Protein AF-A0A656JPW5-F1 (afdb_monomer_lite)

pLDDT: mean 89.87, std 10.18, range [58.25, 98.19]

Organism: NCBI:txid1194405

Secondary structure (DSSP, 8-state):
-TT-B-HHHHHHHHT--HHHHHHHHHHHHHTTSEEEPS--GGG--EEE-GGG-

Sequence (53 aa):
FEEGLSAAQYQAVAKVSKATATRHLSALLANNCLVRLPGGGRSTRYQINWSAL

Structure (mmCIF, N/CA/C/O backbone):
data_AF-A0A656JPW5-F1
#
_entry.id   AF-A0A656JPW5-F1
#
loop_
_atom_site.group_PDB
_atom_site.id
_atom_site.type_symbol
_atom_site.label_atom_id
_atom_site.label_alt_id
_atom_site.label_comp_id
_atom_site.label_asym_id
_atom_site.label_entity_id
_atom_site.label_seq_id
_atom_site.pdbx_PDB_ins_code
_atom_site.Cartn_x
_atom_site.Cartn_y
_atom_site.Cartn_z
_atom_site.occupancy
_atom_site.B_iso_or_equiv
_atom_site.auth_seq_id
_atom_site.auth_comp_id
_atom_site.auth_asym_id
_atom_site.auth_atom_id
_atom_site.pdbx_PDB_model_num
ATOM 1 N N . PHE A 1 1 ? 6.388 7.107 4.570 1.00 60.97 1 PHE A N 1
ATOM 2 C CA . PHE A 1 1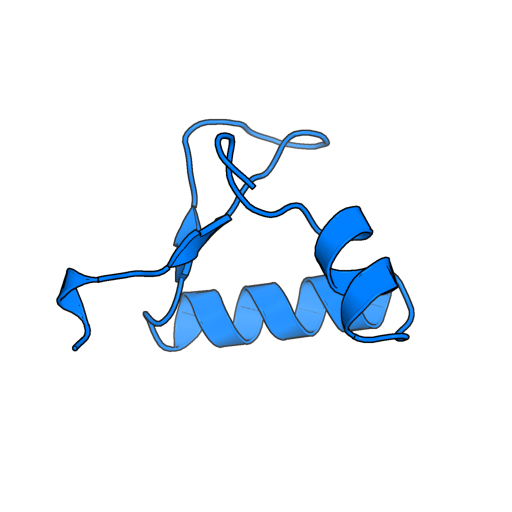 ? 5.878 8.021 3.530 1.00 60.97 1 PHE A CA 1
ATOM 3 C C . PHE A 1 1 ? 4.756 8.826 4.149 1.00 60.97 1 PHE A C 1
ATOM 5 O O . PHE A 1 1 ? 3.760 8.231 4.540 1.00 60.97 1 PHE A O 1
ATOM 12 N N . GLU A 1 2 ? 4.958 10.129 4.309 1.00 68.81 2 GLU A N 1
ATOM 13 C CA . GLU A 1 2 ? 4.031 11.034 5.006 1.00 68.81 2 GLU A CA 1
ATOM 14 C C . GLU A 1 2 ? 2.654 11.085 4.317 1.00 68.81 2 GLU A C 1
ATOM 16 O O . GLU A 1 2 ? 1.621 11.012 4.969 1.00 68.81 2 GLU A O 1
ATOM 21 N N . GLU A 1 3 ? 2.638 11.026 2.983 1.00 80.44 3 GLU A N 1
ATOM 22 C CA . GLU A 1 3 ? 1.418 11.038 2.157 1.00 80.44 3 GLU A CA 1
ATOM 23 C C . GLU A 1 3 ? 0.834 9.639 1.858 1.00 80.44 3 GLU A C 1
ATOM 25 O O . GLU A 1 3 ? 0.022 9.455 0.946 1.00 80.44 3 GLU A O 1
ATOM 30 N N . GLY A 1 4 ? 1.274 8.612 2.589 1.00 89.81 4 GLY A N 1
ATOM 31 C CA . GLY A 1 4 ? 0.866 7.225 2.370 1.00 89.81 4 GLY A CA 1
ATOM 32 C C . GLY A 1 4 ? 1.648 6.492 1.274 1.00 89.81 4 GLY A C 1
ATOM 33 O O . GLY A 1 4 ? 2.552 7.014 0.622 1.00 89.81 4 GLY A O 1
ATOM 34 N N . LEU A 1 5 ? 1.316 5.215 1.115 1.00 92.81 5 LEU A N 1
ATOM 35 C CA . LEU A 1 5 ? 2.028 4.240 0.300 1.00 92.81 5 LEU A CA 1
ATOM 36 C C . LEU A 1 5 ? 1.327 4.018 -1.042 1.00 92.81 5 LEU A C 1
ATOM 38 O O . LEU A 1 5 ? 0.146 3.688 -1.094 1.00 92.81 5 LEU A O 1
ATOM 42 N N . SER A 1 6 ? 2.065 4.135 -2.137 1.00 93.38 6 SER A N 1
ATOM 43 C CA . SER A 1 6 ? 1.617 3.783 -3.485 1.00 93.38 6 SER A CA 1
ATOM 44 C C . SER A 1 6 ? 2.115 2.400 -3.912 1.00 93.38 6 SER A C 1
ATOM 46 O O . SER A 1 6 ? 3.081 1.865 -3.366 1.00 93.38 6 SER A O 1
ATOM 48 N N . ALA A 1 7 ? 1.512 1.846 -4.969 1.00 94.12 7 ALA A N 1
ATOM 49 C CA . ALA A 1 7 ? 1.980 0.597 -5.573 1.00 94.12 7 ALA A CA 1
ATOM 50 C C . ALA A 1 7 ? 3.436 0.681 -6.065 1.00 94.12 7 ALA A C 1
ATOM 52 O O . ALA A 1 7 ? 4.163 -0.295 -5.941 1.00 94.12 7 ALA A O 1
ATOM 53 N N . ALA A 1 8 ? 3.878 1.837 -6.578 1.00 93.88 8 ALA A N 1
ATOM 54 C CA . ALA A 1 8 ? 5.254 2.029 -7.044 1.00 93.88 8 ALA A CA 1
ATOM 55 C C . ALA A 1 8 ? 6.263 2.040 -5.882 1.00 93.88 8 ALA A C 1
ATOM 57 O O . ALA A 1 8 ? 7.316 1.416 -5.975 1.00 93.88 8 ALA A O 1
ATOM 58 N N . GLN A 1 9 ? 5.920 2.690 -4.765 1.00 94.81 9 GLN A N 1
ATOM 59 C CA . GLN A 1 9 ? 6.749 2.662 -3.554 1.00 94.81 9 GLN A CA 1
ATOM 60 C C . GLN A 1 9 ? 6.830 1.246 -2.973 1.00 94.81 9 GLN A C 1
ATOM 62 O O . GLN A 1 9 ? 7.925 0.776 -2.671 1.00 94.81 9 GLN A O 1
ATOM 67 N N . TYR A 1 10 ? 5.701 0.533 -2.880 1.00 95.75 10 TYR A N 1
ATOM 68 C CA . TYR A 1 10 ? 5.701 -0.863 -2.430 1.00 95.75 10 TYR A CA 1
ATOM 69 C C . TYR A 1 10 ? 6.547 -1.742 -3.355 1.00 95.75 10 TYR A C 1
ATOM 71 O O . TYR A 1 10 ? 7.366 -2.520 -2.881 1.00 95.75 10 TYR A O 1
ATOM 79 N N . GLN A 1 11 ? 6.388 -1.589 -4.673 1.00 97.62 11 GLN A N 1
ATOM 80 C CA . GLN A 1 11 ? 7.163 -2.311 -5.680 1.00 97.62 11 GLN A CA 1
ATOM 81 C C . GLN A 1 11 ? 8.675 -2.146 -5.461 1.00 97.62 11 GLN A C 1
ATOM 83 O O . GLN A 1 11 ? 9.398 -3.140 -5.461 1.00 97.62 11 GLN A O 1
ATOM 88 N N . ALA A 1 12 ? 9.138 -0.910 -5.253 1.00 97.19 12 ALA A N 1
ATOM 89 C CA . ALA A 1 12 ? 10.553 -0.603 -5.059 1.00 97.19 12 ALA A CA 1
ATOM 90 C C . ALA A 1 12 ? 11.117 -1.227 -3.773 1.00 97.19 12 ALA A C 1
ATOM 92 O O . ALA A 1 12 ? 12.206 -1.798 -3.789 1.00 97.19 12 ALA A O 1
ATOM 93 N N . VAL A 1 13 ? 10.363 -1.157 -2.672 1.00 96.38 13 VAL A N 1
ATOM 94 C CA . VAL A 1 13 ? 10.807 -1.658 -1.362 1.00 96.38 13 VAL A CA 1
ATOM 95 C C . VAL A 1 13 ? 10.740 -3.184 -1.291 1.00 96.38 13 VAL A C 1
ATOM 97 O O . VAL A 1 13 ? 11.696 -3.824 -0.862 1.00 96.38 13 VAL A O 1
ATOM 100 N N . ALA A 1 14 ? 9.639 -3.781 -1.753 1.00 96.88 14 ALA A N 1
ATOM 101 C CA . ALA A 1 14 ? 9.434 -5.228 -1.735 1.00 96.88 14 ALA A CA 1
ATOM 102 C C . ALA A 1 14 ? 10.157 -5.960 -2.880 1.00 96.88 14 ALA A C 1
ATOM 104 O O . ALA A 1 14 ? 10.174 -7.187 -2.893 1.00 96.88 14 ALA A O 1
ATOM 105 N N . LYS A 1 15 ? 10.741 -5.226 -3.841 1.00 97.75 15 LYS A N 1
ATOM 106 C CA . LYS A 1 15 ? 11.459 -5.766 -5.011 1.00 97.75 15 LYS A CA 1
ATOM 107 C C . LYS A 1 15 ? 10.620 -6.757 -5.827 1.00 97.75 15 LYS A C 1
ATOM 109 O O . LYS A 1 15 ? 11.102 -7.791 -6.279 1.00 97.75 15 LYS A O 1
ATOM 114 N N . VAL A 1 16 ? 9.347 -6.424 -6.022 1.00 98.00 16 VAL A N 1
ATOM 115 C CA . VAL A 1 16 ? 8.398 -7.214 -6.823 1.00 98.00 16 VAL A CA 1
ATOM 116 C C . VAL A 1 16 ? 7.991 -6.458 -8.089 1.00 98.00 16 VAL A C 1
ATOM 118 O O . VAL A 1 16 ? 8.384 -5.315 -8.285 1.00 98.00 16 VAL A O 1
ATOM 121 N N . SER A 1 17 ? 7.194 -7.070 -8.968 1.00 98.19 17 SER A N 1
ATOM 122 C CA . SER A 1 17 ? 6.570 -6.348 -10.087 1.00 98.19 17 SER A CA 1
ATOM 123 C C . SER A 1 17 ? 5.443 -5.426 -9.600 1.00 98.19 17 SER A C 1
ATOM 125 O O . SER A 1 17 ? 4.874 -5.636 -8.525 1.00 98.19 17 SER A O 1
ATOM 127 N N . LYS A 1 18 ? 5.051 -4.434 -10.413 1.00 94.94 18 LYS A N 1
ATOM 128 C CA . LYS A 1 18 ? 3.907 -3.559 -10.096 1.00 94.94 18 LYS A CA 1
ATOM 129 C C . LYS A 1 18 ? 2.606 -4.345 -9.909 1.00 94.94 18 LYS A C 1
ATOM 131 O O . LYS A 1 18 ? 1.843 -4.058 -8.994 1.00 94.94 18 LYS A O 1
ATOM 136 N N . ALA A 1 19 ? 2.371 -5.350 -10.756 1.00 96.50 19 ALA A N 1
ATOM 137 C CA . ALA A 1 19 ? 1.192 -6.210 -10.672 1.00 96.50 19 ALA A CA 1
ATOM 138 C C . ALA A 1 19 ? 1.164 -6.991 -9.349 1.00 96.50 19 ALA A C 1
ATOM 140 O O . ALA A 1 19 ? 0.141 -7.022 -8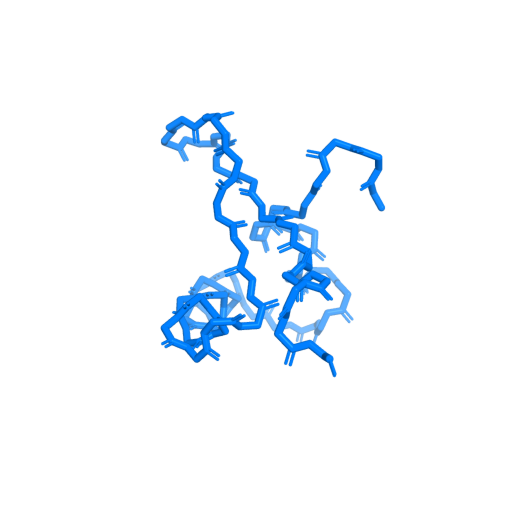.662 1.00 96.50 19 ALA A O 1
ATOM 141 N N . THR A 1 20 ? 2.309 -7.548 -8.944 1.00 98.19 20 THR A N 1
ATOM 142 C CA . THR A 1 20 ? 2.459 -8.227 -7.652 1.00 98.19 20 THR A CA 1
ATOM 143 C C . THR A 1 20 ? 2.243 -7.259 -6.484 1.00 98.19 20 THR A C 1
ATOM 145 O O . THR A 1 20 ? 1.508 -7.590 -5.557 1.00 98.19 20 THR A O 1
ATOM 148 N N . ALA A 1 21 ? 2.794 -6.042 -6.550 1.00 96.94 21 ALA A N 1
ATOM 149 C CA . ALA A 1 21 ? 2.578 -5.003 -5.542 1.00 96.94 21 ALA A CA 1
ATOM 150 C C . ALA A 1 21 ? 1.089 -4.658 -5.370 1.00 96.94 21 ALA A C 1
ATOM 152 O O . ALA A 1 21 ? 0.585 -4.629 -4.249 1.00 96.94 21 ALA A O 1
ATOM 153 N N . THR A 1 22 ? 0.352 -4.456 -6.467 1.00 95.19 22 THR A N 1
ATOM 154 C CA . THR A 1 22 ? -1.095 -4.189 -6.420 1.00 95.19 22 THR A CA 1
ATOM 155 C C . THR A 1 22 ? -1.875 -5.349 -5.799 1.00 95.19 22 THR A C 1
ATOM 157 O O . THR A 1 22 ? -2.781 -5.108 -4.997 1.00 95.19 22 THR A O 1
ATOM 160 N N . ARG A 1 23 ? -1.507 -6.600 -6.112 1.00 97.69 23 ARG A N 1
ATOM 161 C CA . ARG A 1 23 ? -2.120 -7.786 -5.494 1.00 97.69 23 ARG A CA 1
ATOM 162 C C . ARG A 1 23 ? -1.866 -7.826 -3.988 1.00 97.69 23 ARG A C 1
ATOM 164 O O . ARG A 1 23 ? -2.803 -8.036 -3.226 1.00 97.69 23 ARG A O 1
ATOM 171 N N . HIS A 1 24 ? -0.629 -7.585 -3.558 1.00 97.56 24 HIS A N 1
ATOM 172 C CA . HIS A 1 24 ? -0.268 -7.583 -2.138 1.00 97.56 24 HIS A CA 1
ATOM 173 C C . HIS A 1 24 ? -1.016 -6.492 -1.369 1.00 97.56 24 HIS A C 1
ATOM 175 O O . HIS A 1 24 ? -1.613 -6.772 -0.336 1.00 97.56 24 HIS A O 1
ATOM 181 N N . LEU A 1 25 ? -1.051 -5.267 -1.899 1.00 95.62 25 LEU A N 1
ATOM 182 C CA . LEU A 1 25 ? -1.784 -4.158 -1.283 1.00 95.62 25 LEU A CA 1
ATOM 183 C C . LEU A 1 25 ? -3.287 -4.449 -1.177 1.00 95.62 25 LEU A C 1
ATOM 185 O O . LEU A 1 25 ? -3.902 -4.093 -0.178 1.00 95.62 25 LEU A O 1
ATOM 189 N N . SER A 1 26 ? -3.866 -5.133 -2.167 1.00 95.44 26 SER A N 1
ATOM 190 C CA . SER A 1 26 ? -5.276 -5.546 -2.131 1.00 95.44 26 SER A CA 1
ATOM 191 C C . SER A 1 26 ? -5.534 -6.604 -1.056 1.00 95.44 26 SER A C 1
ATOM 193 O O . SER A 1 26 ? -6.525 -6.512 -0.340 1.00 95.44 26 SER A O 1
ATOM 195 N N . ALA A 1 27 ? -4.625 -7.571 -0.894 1.00 97.12 27 ALA A N 1
ATOM 196 C CA . ALA A 1 27 ? -4.713 -8.559 0.178 1.00 97.12 27 ALA A CA 1
ATOM 197 C C . ALA A 1 27 ? -4.575 -7.908 1.564 1.00 97.12 27 ALA A C 1
ATOM 199 O O . ALA A 1 27 ? -5.359 -8.203 2.458 1.00 97.12 27 ALA A O 1
ATOM 200 N N . LEU A 1 28 ? -3.626 -6.986 1.742 1.00 95.69 28 LEU A N 1
ATOM 201 C CA . LEU A 1 28 ? -3.446 -6.257 3.002 1.00 95.69 28 LEU A CA 1
ATOM 202 C C . LEU A 1 28 ? -4.647 -5.358 3.339 1.00 95.69 28 LEU A C 1
ATOM 204 O O . LEU A 1 28 ? -5.008 -5.239 4.505 1.00 95.69 28 LEU A O 1
ATOM 208 N N . LEU A 1 29 ? -5.284 -4.759 2.329 1.00 94.75 29 LEU A N 1
ATOM 209 C CA . LEU A 1 29 ? -6.539 -4.019 2.486 1.00 94.75 29 LEU A CA 1
ATOM 210 C C . LEU A 1 29 ? -7.680 -4.951 2.930 1.00 94.75 29 LEU A C 1
ATOM 212 O O . LEU A 1 29 ? -8.402 -4.629 3.865 1.00 94.75 29 LEU A O 1
ATOM 216 N N . ALA A 1 30 ? -7.821 -6.119 2.293 1.00 95.81 30 ALA A N 1
ATOM 217 C CA . ALA A 1 30 ? -8.855 -7.102 2.630 1.00 95.81 30 ALA A CA 1
ATOM 218 C C . ALA A 1 30 ? -8.687 -7.692 4.041 1.00 95.81 30 ALA A C 1
ATOM 220 O O . ALA A 1 30 ? -9.675 -7.970 4.711 1.00 95.81 30 ALA A O 1
ATOM 221 N N . ASN A 1 31 ? -7.444 -7.834 4.508 1.00 95.31 31 ASN A N 1
ATOM 222 C CA . ASN A 1 31 ? -7.127 -8.270 5.872 1.00 95.31 31 ASN A CA 1
ATOM 223 C C . ASN A 1 31 ? -7.182 -7.128 6.902 1.00 95.31 31 ASN A C 1
ATOM 225 O O . ASN A 1 31 ? -6.736 -7.300 8.032 1.00 95.31 31 ASN A O 1
ATOM 229 N N . ASN A 1 32 ? -7.692 -5.953 6.522 1.00 94.62 32 ASN A N 1
ATOM 230 C CA . ASN A 1 32 ? -7.806 -4.784 7.390 1.00 94.62 32 ASN A CA 1
ATOM 231 C C . ASN A 1 32 ? -6.461 -4.270 7.947 1.00 94.62 32 ASN A C 1
ATOM 233 O O . ASN A 1 32 ? -6.458 -3.470 8.877 1.00 94.62 32 ASN A O 1
ATOM 237 N N . CYS A 1 33 ? -5.322 -4.682 7.375 1.00 94.94 33 CYS A N 1
ATOM 238 C CA . CYS A 1 33 ? -3.987 -4.206 7.756 1.00 94.94 33 CYS A CA 1
ATOM 239 C C . CYS A 1 33 ? -3.680 -2.821 7.172 1.00 94.94 33 CYS A C 1
ATOM 241 O O . CYS A 1 33 ? -2.858 -2.077 7.709 1.00 94.94 33 CYS A O 1
ATOM 243 N N . LEU A 1 34 ? -4.311 -2.486 6.044 1.00 94.25 34 LEU A N 1
ATOM 244 C CA . LEU A 1 34 ? -4.206 -1.186 5.394 1.00 94.25 34 LEU A CA 1
ATOM 245 C C . LEU A 1 34 ? -5.582 -0.544 5.250 1.00 94.25 34 LEU A C 1
ATOM 247 O O . LEU A 1 34 ? -6.581 -1.236 5.086 1.00 94.25 34 LEU A O 1
ATOM 251 N N . VAL A 1 35 ? -5.599 0.784 5.200 1.00 93.88 35 VAL A N 1
ATOM 252 C CA . VAL A 1 35 ? -6.745 1.598 4.783 1.00 93.88 35 VAL A CA 1
ATOM 253 C C . VAL A 1 3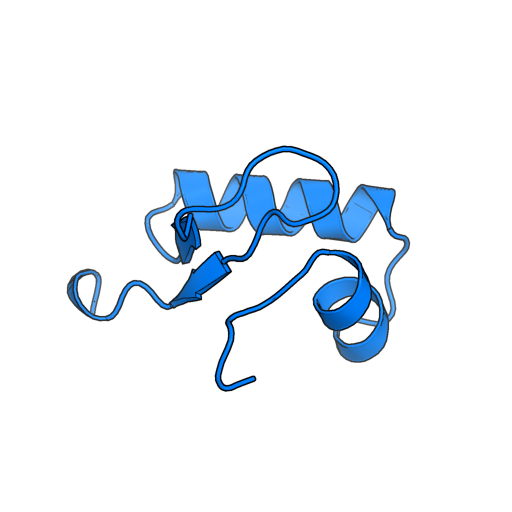5 ? -6.392 2.383 3.524 1.00 93.88 35 VAL A C 1
ATOM 255 O O . VAL A 1 35 ? -5.239 2.780 3.326 1.00 93.88 35 VAL A O 1
ATOM 258 N N . ARG A 1 36 ? -7.374 2.606 2.644 1.00 92.25 36 ARG A N 1
ATOM 259 C CA . ARG A 1 36 ? -7.211 3.510 1.496 1.00 92.25 36 ARG A CA 1
ATO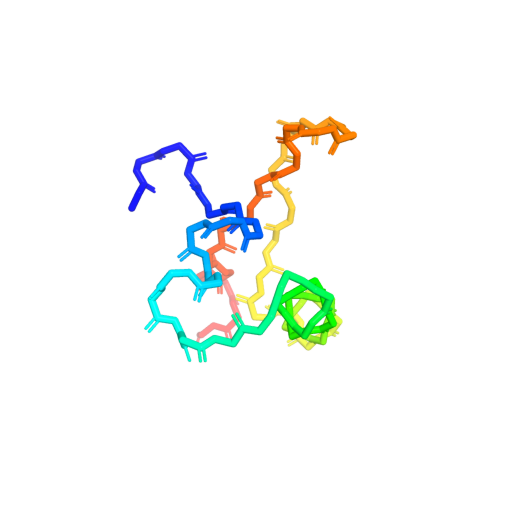M 260 C C . ARG A 1 36 ? -7.381 4.953 1.947 1.00 92.25 36 ARG A C 1
ATOM 262 O O . ARG A 1 36 ? -8.382 5.284 2.573 1.00 92.25 36 ARG A O 1
ATOM 269 N N . LEU A 1 37 ? -6.443 5.807 1.556 1.00 90.56 37 LEU A N 1
ATOM 270 C CA . LEU A 1 37 ? -6.596 7.250 1.696 1.00 90.56 37 LEU A CA 1
ATOM 271 C C . LEU A 1 37 ? -7.473 7.827 0.574 1.00 90.56 37 LEU A C 1
ATOM 273 O O . LEU A 1 37 ? -7.544 7.235 -0.512 1.00 90.56 37 LEU A O 1
ATOM 277 N N . PRO A 1 38 ? -8.116 8.990 0.801 1.00 83.12 38 PRO A N 1
ATOM 278 C CA . PRO A 1 38 ? -8.834 9.708 -0.245 1.00 83.12 38 PRO A CA 1
ATOM 279 C C . PRO A 1 38 ? -7.885 10.036 -1.408 1.00 83.12 38 PRO A C 1
ATOM 281 O O . PRO A 1 38 ? -6.842 10.658 -1.233 1.00 83.12 38 PRO A O 1
ATOM 284 N N . GLY A 1 39 ? -8.231 9.559 -2.605 1.00 73.50 39 GLY A N 1
ATOM 285 C CA . GLY A 1 39 ? -7.371 9.621 -3.789 1.00 73.50 39 GLY A CA 1
ATOM 286 C C . GLY A 1 39 ? -7.648 8.451 -4.734 1.00 73.50 39 GLY A C 1
ATOM 287 O O . GLY A 1 39 ? -7.190 7.326 -4.528 1.00 73.50 39 GLY A O 1
ATOM 288 N N . GLY A 1 40 ? -8.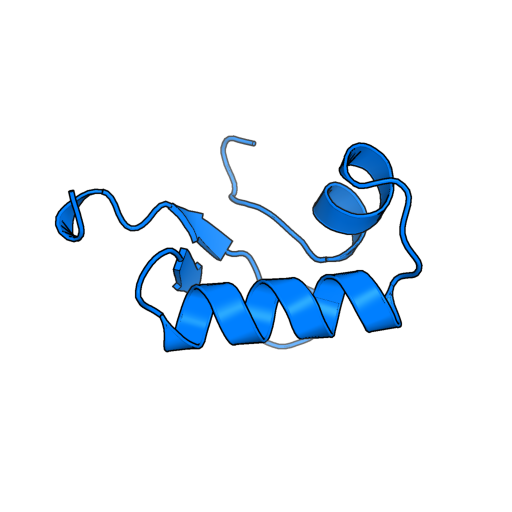445 8.688 -5.774 1.00 69.62 40 GLY A N 1
ATOM 289 C CA . GLY A 1 40 ? -8.791 7.671 -6.771 1.00 69.62 40 GLY A CA 1
ATOM 290 C C . GLY A 1 40 ? -7.716 7.469 -7.847 1.00 69.62 40 GLY A C 1
ATOM 291 O O . GLY A 1 40 ? -6.835 8.303 -8.060 1.00 69.62 40 GLY A O 1
ATOM 292 N N . GLY A 1 41 ? -7.812 6.356 -8.577 1.00 73.06 41 GLY A N 1
ATOM 293 C CA . GLY A 1 41 ? -7.058 6.131 -9.815 1.00 73.06 41 GLY A CA 1
ATOM 294 C C . GLY A 1 41 ? -5.538 6.032 -9.636 1.00 73.06 41 GLY A C 1
ATOM 295 O O . GLY A 1 41 ? -5.034 5.242 -8.841 1.00 73.06 41 GLY A O 1
ATOM 296 N N . ARG A 1 42 ? -4.781 6.816 -10.416 1.00 71.25 42 ARG A N 1
ATOM 297 C CA . ARG A 1 42 ? -3.301 6.783 -10.426 1.00 71.25 42 ARG A CA 1
ATOM 298 C C . ARG A 1 42 ? -2.671 7.266 -9.111 1.00 71.25 42 ARG A C 1
ATOM 300 O O . ARG A 1 42 ? -1.492 7.003 -8.880 1.00 71.25 42 ARG A O 1
ATOM 307 N N . SER A 1 43 ? -3.462 7.907 -8.251 1.00 77.44 43 SER A N 1
ATOM 308 C CA . SER A 1 43 ? -3.036 8.473 -6.969 1.00 77.44 43 SER A CA 1
ATOM 309 C C . SER A 1 43 ? -3.558 7.696 -5.765 1.00 77.44 43 SER A C 1
ATOM 311 O O . SER A 1 43 ? -3.547 8.229 -4.663 1.00 77.44 43 SER A O 1
ATOM 313 N N . THR A 1 44 ? -3.991 6.440 -5.929 1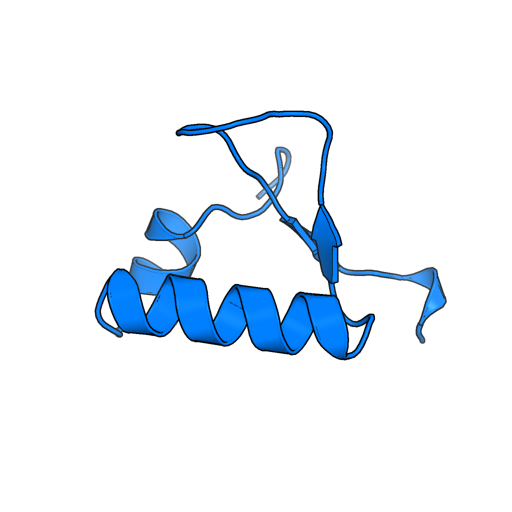.00 90.38 44 THR A N 1
ATOM 314 C CA . THR A 1 44 ? -4.356 5.622 -4.766 1.00 90.38 44 THR A CA 1
ATOM 315 C C . THR A 1 44 ? -3.173 5.484 -3.809 1.00 90.38 44 THR A C 1
ATOM 317 O O . THR A 1 44 ? -2.068 5.086 -4.204 1.00 90.38 44 THR A O 1
ATOM 320 N N . ARG A 1 45 ? -3.429 5.822 -2.545 1.00 92.50 45 ARG A N 1
ATOM 321 C CA . ARG A 1 45 ? -2.492 5.719 -1.428 1.00 92.50 45 ARG A CA 1
ATOM 322 C C . ARG A 1 45 ? -3.090 4.833 -0.338 1.00 92.50 45 ARG A C 1
ATOM 324 O O . ARG A 1 45 ? -4.307 4.795 -0.157 1.00 92.50 45 ARG A O 1
ATOM 331 N N . TYR A 1 46 ? -2.221 4.135 0.376 1.00 93.81 46 TYR A N 1
ATOM 332 C CA . TYR A 1 46 ? -2.567 3.265 1.493 1.00 93.81 46 TYR A CA 1
ATOM 333 C C . TYR A 1 46 ? -1.848 3.722 2.763 1.00 93.81 46 TYR A C 1
ATOM 335 O O . TYR A 1 46 ? -0.708 4.182 2.697 1.00 93.81 46 TYR A O 1
ATOM 343 N N . GLN A 1 47 ? -2.481 3.562 3.918 1.00 93.94 47 GLN A N 1
ATOM 344 C CA . GLN A 1 47 ? -1.853 3.740 5.229 1.00 93.94 47 GLN A CA 1
ATOM 345 C C . GLN A 1 47 ? -2.061 2.502 6.089 1.00 93.94 47 GLN A C 1
ATOM 347 O O . GLN A 1 47 ? -2.983 1.727 5.844 1.00 93.94 47 GLN A O 1
ATOM 352 N N . ILE A 1 48 ? -1.184 2.316 7.075 1.00 92.56 48 ILE A N 1
ATOM 353 C CA . ILE A 1 48 ? -1.323 1.255 8.074 1.00 92.56 48 ILE A CA 1
ATOM 354 C C . ILE A 1 48 ? -2.599 1.509 8.868 1.00 92.56 48 ILE A C 1
ATOM 356 O O . ILE A 1 48 ? -2.839 2.629 9.324 1.00 92.56 48 ILE A O 1
ATOM 360 N N . ASN A 1 49 ? -3.410 0.468 9.026 1.00 92.94 49 ASN A N 1
ATOM 361 C CA . ASN A 1 49 ? -4.543 0.517 9.927 1.00 92.94 49 ASN A CA 1
ATOM 362 C C . ASN A 1 49 ? -4.065 0.327 11.372 1.00 92.94 49 ASN A C 1
ATOM 364 O O . ASN A 1 49 ? -3.975 -0.794 11.865 1.00 92.94 49 ASN A O 1
ATOM 368 N N . TRP A 1 50 ? -3.764 1.427 12.056 1.00 89.88 50 TRP A N 1
ATOM 369 C CA . TRP A 1 50 ? -3.346 1.389 13.460 1.00 89.88 50 TRP A CA 1
ATOM 370 C C . TRP A 1 50 ? -4.444 0.913 14.417 1.00 89.88 50 TRP A C 1
ATOM 372 O O . TRP A 1 50 ? -4.126 0.494 15.518 1.00 89.88 50 TRP A O 1
ATOM 382 N N . SER A 1 51 ? -5.715 0.939 14.002 1.00 85.75 51 SER A N 1
ATOM 383 C CA . SER A 1 51 ? -6.836 0.438 14.807 1.00 85.75 51 SER A CA 1
ATOM 384 C C . SER A 1 51 ? -6.988 -1.088 14.756 1.00 85.75 51 SER A C 1
ATOM 386 O O . SER A 1 51 ? -7.838 -1.626 15.460 1.00 85.75 51 SER A O 1
ATOM 388 N N . ALA A 1 52 ? -6.248 -1.778 13.882 1.00 70.94 52 ALA A N 1
ATOM 389 C CA . ALA A 1 52 ? -6.268 -3.238 13.767 1.00 70.94 52 ALA A CA 1
ATOM 390 C C . ALA A 1 52 ? -5.195 -3.934 14.632 1.00 70.94 52 ALA A C 1
ATOM 392 O O . ALA A 1 52 ? -5.080 -5.158 14.575 1.00 70.94 52 ALA A O 1
ATOM 393 N N . LEU A 1 53 ? -4.409 -3.157 15.384 1.00 58.25 53 LEU A N 1
ATOM 394 C CA . LEU A 1 53 ? -3.476 -3.606 16.422 1.00 58.25 53 LEU A CA 1
ATOM 395 C C . LEU A 1 53 ? -4.119 -3.421 17.798 1.00 58.25 53 LEU A C 1
ATOM 397 O O . LEU A 1 53 ? -3.868 -4.289 18.660 1.00 58.25 53 LEU A O 1
#

Foldseek 3Di:
DVLADDLVNQCVVVVHDSVVSVVVVVVCVVVVQWDWDPDDDPGIGIDGNPVVD

InterPro domains:
  IPR036388 Winged helix-like DNA-binding domain superfamily [G3DSA:1.10.10.10] (2-48)

Radius of gyration: 10.52 Å; chains: 1; bounding box: 20×20×27 Å